Protein AF-A0A2E6SSM9-F1 (afdb_monomer_lite)

pLDDT: mean 80.14, std 17.24, range [39.22, 96.81]

Structure (mmCIF, N/CA/C/O backbone):
data_AF-A0A2E6SSM9-F1
#
_entry.id   AF-A0A2E6SSM9-F1
#
loop_
_atom_site.group_PDB
_atom_site.id
_atom_site.type_symbol
_atom_site.label_atom_id
_atom_site.label_alt_id
_atom_site.label_comp_id
_atom_site.label_asym_id
_atom_site.label_entity_id
_atom_site.label_seq_id
_atom_site.pdbx_PDB_ins_code
_atom_site.Cartn_x
_atom_site.Cartn_y
_atom_site.Cartn_z
_atom_site.occupancy
_atom_site.B_iso_or_equiv
_atom_site.auth_seq_id
_atom_site.auth_comp_id
_atom_site.auth_asym_id
_atom_site.auth_atom_id
_atom_site.pdbx_PDB_model_num
ATOM 1 N N . MET A 1 1 ? 49.371 -25.519 -52.230 1.00 47.44 1 MET A N 1
ATOM 2 C CA . MET A 1 1 ? 49.412 -24.713 -50.986 1.00 47.44 1 MET A CA 1
ATOM 3 C C . MET A 1 1 ? 48.916 -23.296 -51.265 1.00 47.44 1 MET A C 1
ATOM 5 O O . MET A 1 1 ? 49.667 -22.494 -51.802 1.00 47.44 1 MET A O 1
ATOM 9 N N . LYS A 1 2 ? 47.659 -22.975 -50.933 1.00 40.16 2 LYS A N 1
ATOM 10 C CA . LYS A 1 2 ? 47.150 -21.593 -50.866 1.00 40.16 2 LYS A CA 1
ATOM 11 C C . LYS A 1 2 ? 46.182 -21.477 -49.687 1.00 40.16 2 LYS A C 1
ATOM 13 O O . LYS A 1 2 ? 45.496 -22.432 -49.346 1.00 40.16 2 LYS A O 1
ATOM 18 N N . LYS A 1 3 ? 46.294 -20.338 -49.011 1.00 41.12 3 LYS A N 1
ATOM 19 C CA . LYS A 1 3 ? 46.039 -20.111 -47.587 1.00 41.12 3 LYS A CA 1
ATOM 20 C C . LYS A 1 3 ? 44.555 -19.990 -47.226 1.00 41.12 3 LYS A C 1
ATOM 22 O O . LYS A 1 3 ? 43.788 -19.334 -47.920 1.00 41.12 3 LYS A O 1
ATOM 27 N N . ILE A 1 4 ? 44.244 -20.551 -46.061 1.00 53.38 4 ILE A N 1
ATOM 28 C CA . ILE A 1 4 ? 43.081 -20.315 -45.199 1.00 53.38 4 ILE A CA 1
ATOM 29 C C . ILE A 1 4 ? 42.952 -18.817 -44.890 1.00 53.38 4 ILE A C 1
ATOM 31 O O . ILE A 1 4 ? 43.893 -18.252 -44.337 1.00 53.38 4 ILE A O 1
ATOM 35 N N . LYS A 1 5 ? 41.799 -18.202 -45.191 1.00 50.09 5 LYS A N 1
ATOM 36 C CA . LYS A 1 5 ? 41.280 -16.982 -44.532 1.00 50.09 5 LYS A CA 1
ATOM 37 C C . LYS A 1 5 ? 39.766 -16.851 -44.762 1.00 50.09 5 LYS A C 1
ATOM 39 O O . LYS A 1 5 ? 39.338 -16.023 -45.554 1.00 50.09 5 LYS A O 1
ATOM 44 N N . ILE A 1 6 ? 38.952 -17.651 -44.074 1.00 54.59 6 ILE A N 1
ATOM 45 C CA . ILE A 1 6 ? 37.509 -17.377 -43.933 1.00 54.59 6 ILE A CA 1
ATOM 46 C C . ILE A 1 6 ? 37.085 -17.789 -42.523 1.00 54.59 6 ILE A C 1
ATOM 48 O O . ILE A 1 6 ? 36.494 -18.839 -42.336 1.00 54.59 6 ILE A O 1
ATOM 52 N N . THR A 1 7 ? 37.428 -16.986 -41.520 1.00 53.12 7 THR A N 1
ATOM 53 C CA . THR A 1 7 ? 36.865 -17.109 -40.162 1.00 53.12 7 THR A CA 1
ATOM 54 C C . THR A 1 7 ? 37.151 -15.825 -39.385 1.00 53.12 7 THR A C 1
ATOM 56 O O . THR A 1 7 ? 37.934 -15.813 -38.446 1.00 53.12 7 THR A O 1
ATOM 59 N N . LEU A 1 8 ? 36.566 -14.696 -39.797 1.00 49.66 8 LEU A N 1
ATOM 60 C CA . LEU A 1 8 ? 36.531 -13.508 -38.927 1.00 49.66 8 LEU A CA 1
ATOM 61 C C . LEU A 1 8 ? 35.382 -12.533 -39.234 1.00 49.66 8 LEU A C 1
ATOM 63 O O . LEU A 1 8 ? 35.516 -11.338 -39.004 1.00 49.66 8 LEU A O 1
ATOM 67 N N . PHE A 1 9 ? 34.259 -13.014 -39.775 1.00 45.84 9 PHE A N 1
ATOM 68 C CA . PHE A 1 9 ? 33.096 -12.151 -40.048 1.00 45.84 9 PHE A CA 1
ATOM 69 C C . PHE A 1 9 ? 31.798 -12.592 -39.353 1.00 45.84 9 PHE A C 1
ATOM 71 O O . PHE A 1 9 ? 30.790 -11.906 -39.461 1.00 45.84 9 PHE A O 1
ATOM 78 N N . SER A 1 10 ? 31.816 -13.692 -38.589 1.00 45.38 10 SER A N 1
ATOM 79 C CA . SER A 1 10 ? 30.616 -14.206 -37.903 1.00 45.38 10 SER A CA 1
ATOM 80 C C . SER A 1 10 ? 30.517 -13.820 -36.423 1.00 45.38 10 SER A C 1
ATOM 82 O O . SER A 1 10 ? 29.441 -13.936 -35.847 1.00 45.38 10 SER A O 1
ATOM 84 N N . THR A 1 11 ? 31.595 -13.363 -35.779 1.00 45.56 11 THR A N 1
ATOM 85 C CA . THR A 1 11 ? 31.577 -13.045 -34.337 1.00 45.56 11 THR A CA 1
ATOM 86 C C . THR A 1 11 ? 31.171 -11.603 -34.039 1.00 45.56 11 THR A C 1
ATOM 88 O O . THR A 1 11 ? 30.660 -11.333 -32.958 1.00 45.56 11 THR A O 1
ATOM 91 N N . ILE A 1 12 ? 31.309 -10.682 -34.999 1.00 46.59 12 ILE A N 1
ATOM 92 C CA . ILE A 1 12 ? 30.918 -9.273 -34.816 1.00 46.59 12 ILE A CA 1
ATOM 93 C C . ILE A 1 12 ? 29.395 -9.102 -34.934 1.00 46.59 12 ILE A C 1
ATOM 95 O O . ILE A 1 12 ? 28.804 -8.327 -34.187 1.00 46.59 12 ILE A O 1
ATOM 99 N N . LEU A 1 13 ? 28.724 -9.894 -35.777 1.00 43.44 13 LEU A N 1
ATOM 100 C CA . LEU A 1 13 ? 27.259 -9.887 -35.864 1.00 43.44 13 LEU A CA 1
ATOM 101 C C . LEU A 1 13 ? 26.588 -10.449 -34.599 1.00 43.44 13 LEU A C 1
ATOM 103 O O . LEU A 1 13 ? 25.546 -9.944 -34.202 1.00 43.44 13 LEU A O 1
ATOM 107 N N . LEU A 1 14 ? 27.206 -11.401 -33.893 1.00 44.00 14 LEU A N 1
ATOM 108 C CA . LEU A 1 14 ? 26.666 -11.929 -32.629 1.00 44.00 14 LEU A CA 1
ATOM 109 C C . LEU A 1 14 ? 26.791 -10.952 -31.444 1.00 44.00 14 LEU A C 1
ATOM 111 O O . LEU A 1 14 ? 26.046 -11.078 -30.473 1.00 44.00 14 LEU A O 1
ATOM 115 N N . PHE A 1 15 ? 27.670 -9.948 -31.519 1.00 42.47 15 PHE A N 1
ATOM 116 C CA . PHE A 1 15 ? 27.765 -8.907 -30.488 1.00 42.47 15 PHE A CA 1
ATOM 117 C C . PHE A 1 15 ? 26.767 -7.758 -30.684 1.00 42.47 15 PHE A C 1
ATOM 119 O O . PHE A 1 15 ? 26.381 -7.122 -29.706 1.00 42.47 15 PHE A O 1
ATOM 126 N N . ILE A 1 16 ? 26.288 -7.524 -31.911 1.00 45.56 16 ILE A N 1
ATOM 127 C CA . ILE A 1 16 ? 25.316 -6.453 -32.195 1.00 45.56 16 ILE A CA 1
ATOM 128 C C . ILE A 1 16 ? 23.879 -6.907 -31.877 1.00 45.56 16 ILE A C 1
ATOM 130 O O . ILE A 1 16 ? 23.064 -6.106 -31.422 1.00 45.56 16 ILE A O 1
ATOM 134 N N . TYR A 1 17 ? 23.572 -8.205 -31.995 1.00 42.78 17 TYR A N 1
ATOM 135 C CA . TYR A 1 17 ? 22.253 -8.732 -31.613 1.00 42.78 17 TYR A CA 1
ATOM 136 C C . TYR A 1 17 ? 22.036 -8.850 -30.096 1.00 42.78 17 TYR A C 1
ATOM 138 O O . TYR A 1 17 ? 20.892 -8.814 -29.649 1.00 42.78 17 TYR A O 1
ATOM 146 N N . ASN A 1 18 ? 23.096 -8.912 -29.284 1.00 42.44 18 ASN A N 1
ATOM 147 C CA . ASN A 1 18 ? 22.946 -8.981 -27.824 1.00 42.44 18 ASN A CA 1
ATOM 148 C C . ASN A 1 18 ? 22.670 -7.623 -27.159 1.00 42.44 18 ASN A C 1
ATOM 150 O O . ASN A 1 18 ? 22.196 -7.594 -26.029 1.00 42.44 18 ASN A O 1
ATOM 154 N N . GLN A 1 19 ? 22.896 -6.496 -27.843 1.00 43.72 19 GLN A N 1
ATOM 155 C CA . GLN A 1 19 ? 22.539 -5.178 -27.294 1.00 43.72 19 GLN A CA 1
ATOM 156 C C . GLN A 1 19 ? 21.104 -4.741 -27.611 1.00 43.72 19 GLN A C 1
ATOM 158 O O . GLN A 1 19 ? 20.612 -3.788 -27.014 1.00 43.72 19 GLN A O 1
ATOM 163 N N . SER A 1 20 ? 20.396 -5.465 -28.483 1.00 39.22 20 SER A N 1
ATOM 164 C CA . SER A 1 20 ? 18.988 -5.177 -28.800 1.00 39.22 20 SER A CA 1
ATOM 165 C C . SER A 1 20 ? 17.991 -5.944 -27.919 1.00 39.22 20 SER A C 1
ATOM 167 O O . SER A 1 20 ? 16.797 -5.679 -27.983 1.00 39.22 20 SER A O 1
ATOM 169 N N . PHE A 1 21 ? 18.469 -6.833 -27.038 1.00 40.00 21 PHE A N 1
ATOM 170 C CA . PHE A 1 21 ? 17.660 -7.474 -25.988 1.00 40.00 21 PHE A CA 1
ATOM 171 C C . PHE A 1 21 ? 17.684 -6.720 -24.646 1.00 40.00 21 PHE A C 1
ATOM 173 O O . PHE A 1 21 ? 17.155 -7.203 -23.652 1.00 40.00 21 PHE A O 1
ATOM 180 N N . ALA A 1 22 ? 18.240 -5.506 -24.606 1.00 41.69 22 ALA A N 1
ATOM 181 C CA . ALA A 1 22 ? 18.159 -4.616 -23.443 1.00 41.69 22 ALA A CA 1
ATOM 182 C C . ALA A 1 22 ? 16.870 -3.761 -23.423 1.00 41.69 22 ALA A C 1
ATOM 184 O O . ALA A 1 22 ? 16.799 -2.748 -22.727 1.00 41.69 22 ALA A O 1
ATOM 185 N N . ALA A 1 23 ? 15.858 -4.134 -24.213 1.00 46.09 23 ALA A N 1
ATOM 186 C CA . ALA A 1 23 ? 14.694 -3.299 -24.490 1.00 46.09 23 ALA A CA 1
ATOM 187 C C . ALA A 1 23 ? 13.347 -4.028 -24.356 1.00 46.09 23 ALA A C 1
ATOM 189 O O . ALA A 1 23 ? 12.423 -3.710 -25.084 1.00 46.09 23 ALA A O 1
ATOM 190 N N . GLU A 1 24 ? 13.182 -4.968 -23.426 1.00 48.12 24 GLU A N 1
ATOM 191 C CA . GLU A 1 24 ? 11.883 -5.609 -23.158 1.00 48.12 24 GLU A CA 1
ATOM 192 C C . GLU A 1 24 ? 11.968 -6.319 -21.795 1.00 48.12 24 GLU A C 1
ATOM 194 O O . GLU A 1 24 ? 12.708 -7.278 -21.678 1.00 48.12 24 GLU A O 1
ATOM 199 N N . TRP A 1 25 ? 11.349 -5.954 -20.672 1.00 49.81 25 TRP A N 1
ATOM 200 C CA . TRP A 1 25 ? 10.182 -5.160 -20.283 1.00 49.81 25 TRP A CA 1
ATOM 201 C C . TRP A 1 25 ? 10.498 -4.487 -18.933 1.00 49.81 25 TRP A C 1
ATOM 203 O O . TRP A 1 25 ? 11.334 -4.991 -18.188 1.00 49.81 25 TRP A O 1
ATOM 213 N N . CYS A 1 26 ? 9.807 -3.403 -18.572 1.00 60.12 26 CYS A N 1
ATOM 214 C CA . CYS A 1 26 ? 9.829 -2.932 -17.188 1.00 60.12 26 CYS A CA 1
ATOM 215 C C . CYS A 1 26 ? 8.477 -3.174 -16.526 1.00 60.12 26 CYS A C 1
ATOM 217 O O . CYS A 1 26 ? 7.489 -2.595 -16.968 1.00 60.12 26 CYS A O 1
ATOM 219 N N . TYR A 1 27 ? 8.479 -4.075 -15.535 1.00 69.50 27 TYR A N 1
ATOM 220 C CA . TYR A 1 27 ? 7.315 -4.700 -14.894 1.00 69.50 27 TYR A CA 1
ATOM 221 C C . TYR A 1 27 ? 6.145 -4.992 -15.863 1.00 69.50 27 TYR A C 1
ATOM 223 O O . TYR A 1 27 ? 6.347 -5.193 -17.062 1.00 69.50 27 TYR A O 1
ATOM 231 N N . GLU A 1 28 ? 4.927 -5.141 -15.347 1.00 76.19 28 GLU A N 1
ATOM 232 C CA . GLU A 1 28 ? 3.755 -5.515 -16.144 1.00 76.19 28 GLU A CA 1
ATOM 233 C C . GLU A 1 28 ? 3.292 -4.303 -16.978 1.00 76.19 28 GLU A C 1
ATOM 235 O O . GLU A 1 28 ? 2.902 -3.282 -16.408 1.00 76.19 28 GLU A O 1
ATOM 240 N N . ARG A 1 29 ? 3.339 -4.390 -18.325 1.00 69.69 29 ARG A N 1
ATOM 241 C CA . ARG A 1 29 ? 2.869 -3.302 -19.221 1.00 69.69 29 ARG A CA 1
ATOM 242 C C . ARG A 1 29 ? 1.371 -3.053 -19.088 1.00 69.69 29 ARG A C 1
ATOM 244 O O . ARG A 1 29 ? 0.953 -1.904 -19.020 1.00 69.69 29 ARG A O 1
ATOM 251 N N . ASP A 1 30 ? 0.586 -4.124 -19.057 1.00 75.94 30 ASP A N 1
ATOM 252 C CA . ASP A 1 30 ? -0.871 -4.057 -19.149 1.00 75.94 30 ASP A CA 1
ATOM 253 C C . ASP A 1 30 ? -1.510 -4.387 -17.797 1.00 75.94 30 ASP A C 1
ATOM 255 O O . ASP A 1 30 ? -2.161 -5.419 -17.620 1.00 75.94 30 ASP A O 1
ATOM 259 N N . LEU A 1 31 ? -1.302 -3.508 -16.811 1.00 85.06 31 LEU A N 1
ATOM 260 C CA . LEU A 1 31 ? -2.025 -3.595 -15.545 1.00 85.06 31 LEU A CA 1
ATOM 261 C C . LEU A 1 31 ? -3.491 -3.189 -15.743 1.00 85.06 31 LEU A C 1
ATOM 263 O O . LEU A 1 31 ? -3.811 -2.066 -16.136 1.00 85.06 31 LEU A O 1
ATOM 267 N N . ASN A 1 32 ? -4.397 -4.100 -15.405 1.00 88.94 32 ASN A N 1
ATOM 268 C CA . ASN A 1 32 ? -5.824 -3.846 -15.312 1.00 88.94 32 ASN A CA 1
ATOM 269 C C . ASN A 1 32 ? -6.190 -3.419 -13.885 1.00 88.94 32 ASN A C 1
ATOM 271 O O . ASN A 1 32 ? -6.290 -4.232 -12.964 1.00 88.94 32 ASN A O 1
ATOM 275 N N . TYR A 1 33 ? -6.380 -2.121 -13.683 1.00 89.06 33 TYR A N 1
ATOM 276 C CA . TYR A 1 33 ? -6.630 -1.584 -12.352 1.00 89.06 33 TYR A CA 1
ATOM 277 C C . TYR A 1 33 ? -8.049 -1.889 -11.848 1.00 89.06 33 TYR A C 1
ATOM 279 O O . TYR A 1 33 ? -9.012 -1.741 -12.604 1.00 89.06 33 TYR A O 1
ATOM 287 N N . PRO A 1 34 ? -8.212 -2.229 -10.554 1.00 91.75 34 PRO A N 1
ATOM 288 C CA . PRO A 1 34 ? -9.523 -2.442 -9.963 1.00 91.75 34 PRO A CA 1
ATOM 289 C C . PRO A 1 34 ? -10.500 -1.275 -10.200 1.00 91.75 34 PRO A C 1
ATOM 291 O O . PRO A 1 34 ? -10.100 -0.103 -10.119 1.00 91.75 34 PRO A O 1
ATOM 294 N N . PRO A 1 35 ? -11.800 -1.560 -10.416 1.00 88.06 35 PRO A N 1
ATOM 295 C CA . PRO A 1 35 ? -12.815 -0.526 -10.568 1.00 88.06 35 PRO A CA 1
ATOM 296 C C . PRO A 1 35 ? -12.817 0.456 -9.394 1.00 88.06 35 PRO A C 1
ATOM 298 O O . PRO A 1 35 ? -12.712 0.074 -8.225 1.00 88.06 35 PRO A O 1
ATOM 301 N N . GLY A 1 36 ? -12.929 1.745 -9.713 1.00 86.75 36 GLY A N 1
ATOM 302 C CA . GLY A 1 36 ? -12.958 2.814 -8.715 1.00 86.75 36 GLY A CA 1
ATOM 303 C C . GLY A 1 36 ? -11.603 3.159 -8.088 1.00 86.75 36 GLY A C 1
ATOM 304 O O . GLY A 1 36 ? -11.558 4.105 -7.306 1.00 86.75 36 GLY A O 1
ATOM 305 N N . MET A 1 37 ? -10.506 2.472 -8.442 1.00 91.75 37 MET A N 1
ATOM 306 C CA . MET A 1 37 ? -9.169 2.820 -7.947 1.00 91.75 37 MET A CA 1
ATOM 307 C C . MET A 1 37 ? -8.760 4.218 -8.402 1.00 91.75 37 MET A C 1
ATOM 309 O O . MET A 1 37 ? -8.500 5.091 -7.587 1.00 91.75 37 MET A O 1
ATOM 313 N N . PHE A 1 38 ? -8.800 4.484 -9.703 1.00 90.56 38 PHE A N 1
ATOM 314 C CA . PHE A 1 38 ? -8.394 5.788 -10.232 1.00 90.56 38 PHE A CA 1
ATOM 315 C C . PHE A 1 38 ? -9.560 6.723 -10.557 1.00 90.56 38 PHE A C 1
ATOM 317 O O . PHE A 1 38 ? -9.320 7.874 -10.898 1.00 90.56 38 PHE A O 1
ATOM 324 N N . GLY A 1 39 ? -10.815 6.275 -10.455 1.00 83.12 39 GLY A N 1
ATOM 325 C CA . GLY A 1 39 ? -11.970 7.086 -10.856 1.00 83.12 39 GLY A CA 1
ATOM 326 C C . GLY A 1 39 ? -11.793 7.670 -12.266 1.00 83.12 39 GLY A C 1
ATOM 327 O O . GLY A 1 39 ? -11.502 6.933 -13.204 1.00 83.12 39 GLY A O 1
ATOM 328 N N . GLN A 1 40 ? -11.921 8.995 -12.392 1.00 76.94 40 GLN A N 1
ATOM 329 C CA . GLN A 1 40 ? -11.722 9.744 -13.645 1.00 76.94 40 GLN A CA 1
ATOM 330 C C . GLN A 1 40 ? -10.256 10.160 -13.897 1.00 76.94 40 GLN A C 1
ATOM 332 O O . GLN A 1 40 ? -9.969 10.869 -14.860 1.00 76.94 40 GLN A O 1
ATOM 337 N N . PHE A 1 41 ? -9.314 9.782 -13.026 1.00 74.38 41 PHE A N 1
ATOM 338 C CA . PHE A 1 41 ? -7.921 10.212 -13.134 1.00 74.38 41 PHE A CA 1
ATOM 339 C C . PHE A 1 41 ? -7.130 9.357 -14.132 1.00 74.38 41 PHE A C 1
ATOM 341 O O . PHE A 1 41 ? -7.013 8.131 -13.996 1.00 74.38 41 PHE A O 1
ATOM 348 N N . ASN A 1 42 ? -6.502 10.037 -15.092 1.00 75.25 42 ASN A N 1
ATOM 349 C CA . ASN A 1 42 ? -5.658 9.402 -16.104 1.00 75.25 42 ASN A CA 1
ATOM 350 C C . ASN A 1 42 ? -4.199 9.242 -15.647 1.00 75.25 42 ASN A C 1
ATOM 352 O O . ASN A 1 42 ? -3.560 8.259 -16.005 1.00 75.25 42 ASN A O 1
ATOM 356 N N . ASP A 1 43 ? -3.689 10.146 -14.804 1.00 88.38 43 ASP A N 1
ATOM 357 C CA . ASP A 1 43 ? -2.301 10.114 -14.325 1.00 88.38 43 ASP A CA 1
ATOM 358 C C . ASP A 1 43 ? -2.138 9.146 -13.138 1.00 88.38 43 ASP A C 1
ATOM 360 O O . ASP A 1 43 ? -2.458 9.474 -11.986 1.00 88.38 43 ASP A O 1
ATOM 364 N N . LYS A 1 44 ? -1.664 7.929 -13.434 1.00 88.88 44 LYS A N 1
ATOM 365 C CA . LYS A 1 44 ? -1.488 6.844 -12.456 1.00 88.88 44 LYS A CA 1
ATOM 366 C C . LYS A 1 44 ? -0.321 7.104 -11.517 1.00 88.88 44 LYS A C 1
ATOM 368 O O . LYS A 1 44 ? -0.463 6.865 -10.316 1.00 88.88 44 LYS A O 1
ATOM 373 N N . LEU A 1 45 ? 0.776 7.662 -12.023 1.00 89.19 45 LEU A N 1
ATOM 374 C CA . LEU A 1 45 ? 1.955 7.996 -11.230 1.00 89.19 45 LEU A CA 1
ATOM 375 C C . LEU A 1 45 ? 1.609 9.028 -10.151 1.00 89.19 45 LEU A C 1
ATOM 377 O O . LEU A 1 45 ? 1.795 8.786 -8.953 1.00 89.19 45 LEU A O 1
ATOM 381 N N . LYS A 1 46 ? 1.051 10.171 -10.563 1.00 91.62 46 LYS A N 1
ATOM 382 C CA . LYS A 1 46 ? 0.706 11.263 -9.646 1.00 91.62 46 LYS A CA 1
ATOM 383 C C . LYS A 1 46 ? -0.379 10.847 -8.665 1.00 91.62 46 LYS A C 1
ATOM 385 O O . LYS A 1 46 ? -0.262 11.119 -7.469 1.00 91.62 46 LYS A O 1
ATOM 390 N N . THR A 1 47 ? -1.422 10.171 -9.147 1.00 93.25 47 THR A N 1
ATOM 391 C CA . THR A 1 47 ? -2.511 9.707 -8.280 1.00 93.25 47 THR A CA 1
ATOM 392 C C . THR A 1 47 ? -1.996 8.731 -7.228 1.00 93.25 47 THR A C 1
ATOM 394 O O . THR A 1 47 ? -2.280 8.919 -6.046 1.00 93.25 47 THR A O 1
ATOM 397 N N . SER A 1 48 ? -1.183 7.748 -7.621 1.00 93.94 48 SER A N 1
ATOM 398 C CA . SER A 1 48 ? -0.627 6.763 -6.688 1.00 93.94 48 SER A CA 1
ATOM 399 C C . SER A 1 48 ? 0.269 7.423 -5.642 1.00 93.94 48 SER A C 1
ATOM 401 O O . SER A 1 48 ? 0.081 7.204 -4.446 1.00 93.94 48 SER A O 1
ATOM 403 N N . SER A 1 49 ? 1.163 8.324 -6.063 1.00 94.25 49 SER A N 1
ATOM 404 C CA . SER A 1 49 ? 2.011 9.104 -5.151 1.00 94.25 49 SER A CA 1
ATOM 405 C C . SER A 1 49 ? 1.192 9.918 -4.136 1.00 94.25 49 SER A C 1
ATOM 407 O O . SER A 1 49 ? 1.478 9.916 -2.933 1.00 94.25 49 SER A O 1
ATOM 409 N N . ASN A 1 50 ? 0.117 10.571 -4.583 1.00 95.12 50 ASN A N 1
ATOM 410 C CA . ASN A 1 50 ? -0.763 11.340 -3.703 1.00 95.12 50 ASN A CA 1
ATOM 411 C C . ASN A 1 50 ? -1.477 10.455 -2.674 1.00 95.12 50 ASN A C 1
ATOM 413 O O . ASN A 1 50 ? -1.563 10.827 -1.502 1.00 95.12 50 ASN A O 1
ATOM 417 N N . GLN A 1 51 ? -1.973 9.286 -3.082 1.00 95.50 51 GLN A N 1
ATOM 418 C CA . GLN A 1 51 ? -2.677 8.372 -2.179 1.00 95.50 51 GLN A CA 1
ATOM 419 C C . GLN A 1 51 ? -1.728 7.734 -1.15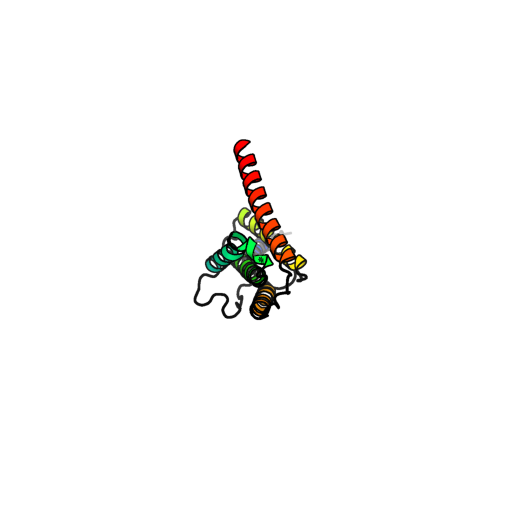9 1.00 95.50 51 GLN A C 1
ATOM 421 O O . GLN A 1 51 ? -2.054 7.685 0.025 1.00 95.50 51 GLN A O 1
ATOM 426 N N . ILE A 1 52 ? -0.519 7.344 -1.572 1.00 94.56 52 ILE A N 1
ATOM 427 C CA . ILE A 1 52 ? 0.534 6.863 -0.662 1.00 94.56 52 ILE A CA 1
ATOM 428 C C . ILE A 1 52 ? 0.850 7.927 0.391 1.00 94.56 52 ILE A C 1
ATOM 430 O O . ILE A 1 52 ? 0.850 7.633 1.586 1.00 94.56 52 ILE A O 1
ATOM 434 N N . ASN A 1 53 ? 1.045 9.185 -0.018 1.00 95.56 53 ASN A N 1
ATOM 435 C CA . ASN A 1 53 ? 1.273 10.284 0.921 1.00 95.56 53 ASN A CA 1
ATOM 436 C C . ASN A 1 53 ? 0.083 10.484 1.869 1.00 95.56 53 ASN A C 1
ATOM 438 O O . ASN A 1 53 ? 0.259 10.617 3.083 1.00 95.56 53 ASN A O 1
ATOM 442 N N . LYS A 1 54 ? -1.140 10.467 1.337 1.00 95.19 54 LYS A N 1
ATOM 443 C CA . LYS A 1 54 ? -2.362 10.588 2.134 1.00 95.19 54 LYS A CA 1
ATOM 444 C C . LYS A 1 54 ? -2.442 9.509 3.214 1.00 95.19 54 LYS A C 1
ATOM 446 O O . LYS A 1 54 ? -2.745 9.844 4.356 1.00 95.19 54 LYS A O 1
ATOM 451 N N . TYR A 1 55 ? -2.164 8.250 2.884 1.00 94.44 55 TYR A N 1
ATOM 452 C CA . TYR A 1 55 ? -2.308 7.139 3.826 1.00 94.44 55 TYR A CA 1
ATOM 453 C C . TYR A 1 55 ? -1.098 6.968 4.749 1.00 94.44 55 TYR A C 1
ATOM 455 O O . TYR A 1 55 ? -1.270 6.939 5.963 1.00 94.44 55 TYR A O 1
ATOM 463 N N . PHE A 1 56 ? 0.121 6.917 4.211 1.00 93.19 56 PHE A N 1
ATOM 464 C CA . PHE A 1 56 ? 1.316 6.551 4.981 1.00 93.19 56 PHE A CA 1
ATOM 465 C C . PHE A 1 56 ? 2.111 7.731 5.539 1.00 93.19 56 PHE A C 1
ATOM 467 O O . PHE A 1 56 ? 2.851 7.560 6.507 1.00 93.19 56 PHE A O 1
ATOM 474 N N . LYS A 1 57 ? 1.975 8.939 4.977 1.00 92.69 57 LYS A N 1
ATOM 475 C CA . LYS A 1 57 ? 2.665 10.128 5.506 1.00 92.69 57 LYS A CA 1
ATOM 476 C C . LYS A 1 57 ? 1.766 10.912 6.449 1.00 92.69 57 LYS A C 1
ATOM 478 O O . LYS A 1 57 ? 2.121 11.120 7.609 1.00 92.69 57 LYS A O 1
ATOM 483 N N . PHE A 1 58 ? 0.609 11.334 5.949 1.00 92.62 58 PHE A N 1
ATOM 484 C CA . PHE A 1 58 ? -0.306 12.205 6.686 1.00 92.62 58 PHE A CA 1
ATOM 485 C C . PHE A 1 58 ? -1.310 11.415 7.531 1.00 92.62 58 PHE A C 1
ATOM 487 O O . PHE A 1 58 ? -1.606 11.802 8.655 1.00 92.62 58 PHE A O 1
ATOM 494 N N . GLY A 1 59 ? -1.795 10.285 7.018 1.00 89.50 59 GLY A N 1
ATOM 495 C CA . GLY A 1 59 ? -2.811 9.452 7.660 1.00 89.50 59 GLY A CA 1
ATOM 496 C C . GLY A 1 59 ? -2.280 8.320 8.537 1.00 89.50 59 GLY A C 1
ATOM 497 O O . GLY A 1 59 ? -3.082 7.507 8.985 1.00 89.50 59 GLY A O 1
ATOM 498 N N . LYS A 1 60 ? -0.967 8.247 8.786 1.00 89.00 60 LYS A N 1
ATOM 499 C CA . LYS A 1 60 ? -0.327 7.084 9.427 1.00 89.00 60 LYS A CA 1
ATOM 500 C C . LYS A 1 60 ? -0.895 6.727 10.800 1.00 89.00 60 LYS A C 1
ATOM 502 O O . LYS A 1 60 ? -1.001 5.555 11.131 1.00 89.00 60 LYS A O 1
ATOM 507 N N . GLU A 1 61 ? -1.282 7.737 11.575 1.00 87.19 61 GLU A N 1
ATOM 508 C CA . GLU A 1 61 ? -1.816 7.552 12.929 1.00 87.19 61 GLU A CA 1
ATOM 509 C C . GLU A 1 61 ? -3.232 6.939 12.898 1.00 87.19 61 GLU A C 1
ATOM 511 O O . GLU A 1 61 ? -3.687 6.396 13.893 1.00 87.19 61 GLU A O 1
ATOM 516 N N . LEU A 1 62 ? -3.912 6.979 11.743 1.00 85.31 62 LEU A N 1
ATOM 517 C CA . LEU A 1 62 ? -5.245 6.403 11.540 1.00 85.31 62 LEU A CA 1
ATOM 518 C C . LEU A 1 62 ? -5.198 4.976 10.982 1.00 85.31 62 LEU A C 1
ATOM 520 O O . LEU A 1 62 ? -6.250 4.371 10.812 1.00 85.31 62 LEU A O 1
ATOM 524 N N . LEU A 1 63 ? -4.021 4.437 10.647 1.00 86.75 63 LEU A N 1
ATOM 525 C CA . LEU A 1 63 ? -3.919 3.114 10.015 1.00 86.75 63 LEU A CA 1
ATOM 526 C C . LEU A 1 63 ? -4.364 1.984 10.949 1.00 86.75 63 LEU A C 1
ATOM 528 O O . LEU A 1 63 ? -4.920 1.002 10.472 1.00 86.75 63 LEU A O 1
ATOM 532 N N . SER A 1 64 ? -4.175 2.140 12.263 1.00 82.50 64 SER A N 1
ATOM 533 C CA . SER A 1 64 ? -4.655 1.180 13.266 1.00 82.50 64 SER A CA 1
ATOM 534 C C . SER A 1 64 ? -6.175 1.185 13.413 1.00 82.50 64 SER A C 1
ATOM 536 O O . SER A 1 64 ? -6.769 0.155 13.694 1.00 82.50 64 SER A O 1
ATOM 538 N N . GLU A 1 65 ? -6.805 2.344 13.223 1.00 83.69 65 GLU A N 1
ATOM 539 C CA . GLU A 1 65 ? -8.262 2.505 13.315 1.00 83.69 65 GLU A CA 1
ATOM 540 C C . GLU A 1 65 ? -8.961 2.165 11.996 1.00 83.69 65 GLU A C 1
ATOM 542 O O . GLU A 1 65 ? -10.156 1.882 11.971 1.00 83.69 65 GLU A O 1
ATOM 547 N N . LYS A 1 66 ? -8.222 2.261 10.887 1.00 87.81 66 LYS A N 1
ATOM 548 C CA . LYS A 1 66 ? -8.723 2.139 9.518 1.00 87.81 66 LYS A CA 1
ATOM 549 C C . LYS A 1 66 ? -7.788 1.256 8.692 1.00 87.81 66 LYS A C 1
ATOM 551 O O . LYS A 1 66 ? -7.067 1.769 7.823 1.00 87.81 66 LYS A O 1
ATOM 556 N N . PRO A 1 67 ? -7.758 -0.062 8.965 1.00 88.62 67 PRO A N 1
ATOM 557 C CA . PRO A 1 67 ? -6.850 -0.996 8.301 1.00 88.62 67 PRO A CA 1
ATOM 558 C C . PRO A 1 67 ? -7.085 -1.073 6.786 1.00 88.62 67 PRO A C 1
ATOM 560 O O . PRO A 1 67 ? -6.148 -1.332 6.030 1.00 88.62 67 PRO A O 1
ATOM 563 N N . GLU A 1 68 ? -8.288 -0.749 6.300 1.00 92.81 68 GLU A N 1
ATOM 564 C CA . GLU A 1 68 ? -8.568 -0.656 4.867 1.00 92.81 68 GLU A CA 1
ATOM 565 C C . GLU A 1 68 ? -7.682 0.384 4.169 1.00 92.81 68 GLU A C 1
ATOM 567 O O . GLU A 1 68 ? -7.269 0.194 3.025 1.00 92.81 68 GLU A O 1
ATOM 572 N N . ARG A 1 69 ? -7.327 1.472 4.868 1.00 94.19 69 ARG A N 1
ATOM 573 C CA . ARG A 1 69 ? -6.449 2.519 4.328 1.00 94.19 69 ARG A CA 1
ATOM 574 C C . ARG A 1 69 ? -5.027 2.028 4.126 1.00 94.19 69 ARG A C 1
ATOM 576 O O . ARG A 1 69 ? -4.387 2.453 3.167 1.00 94.19 69 ARG A O 1
ATOM 583 N N . MET A 1 70 ? -4.548 1.144 5.002 1.00 94.19 70 MET A N 1
ATOM 584 C CA . MET A 1 70 ? -3.248 0.502 4.828 1.00 94.19 70 MET A CA 1
ATOM 585 C C . MET A 1 70 ? -3.246 -0.311 3.535 1.00 94.19 70 MET A C 1
ATOM 587 O O . MET A 1 70 ? -2.367 -0.122 2.700 1.00 94.19 70 MET A O 1
ATOM 591 N N . LEU A 1 71 ? -4.268 -1.144 3.330 1.00 95.38 71 LEU A N 1
ATOM 592 C CA . LEU A 1 71 ? -4.368 -1.997 2.147 1.00 95.38 71 LEU A CA 1
ATOM 593 C C . LEU A 1 71 ? -4.516 -1.187 0.854 1.00 95.38 71 LEU A C 1
ATOM 595 O O . LEU A 1 71 ? -3.813 -1.455 -0.117 1.00 95.38 71 LEU A O 1
ATOM 599 N N . PHE A 1 72 ? -5.337 -0.133 0.841 1.00 96.00 72 PHE A N 1
ATOM 600 C CA . PHE A 1 72 ? -5.392 0.772 -0.312 1.00 96.00 72 PHE A CA 1
ATOM 601 C C . PHE A 1 72 ? -4.044 1.450 -0.570 1.00 96.00 72 PHE A C 1
ATOM 603 O O . PHE A 1 72 ? -3.616 1.537 -1.719 1.00 96.00 72 PHE A O 1
ATOM 610 N N . GLY A 1 73 ? -3.349 1.890 0.482 1.00 95.69 73 GLY A N 1
ATOM 611 C CA . GLY A 1 73 ? -2.002 2.442 0.370 1.00 95.69 73 GLY A CA 1
ATOM 612 C C . GLY A 1 73 ? -1.014 1.460 -0.262 1.00 95.69 73 GLY A C 1
ATOM 613 O O . GLY A 1 73 ? -0.266 1.857 -1.153 1.00 95.69 73 GLY A O 1
ATOM 614 N N . LEU A 1 74 ? -1.035 0.190 0.150 1.00 96.06 74 LEU A N 1
ATOM 615 C CA . LEU A 1 74 ? -0.184 -0.858 -0.424 1.00 96.06 74 LE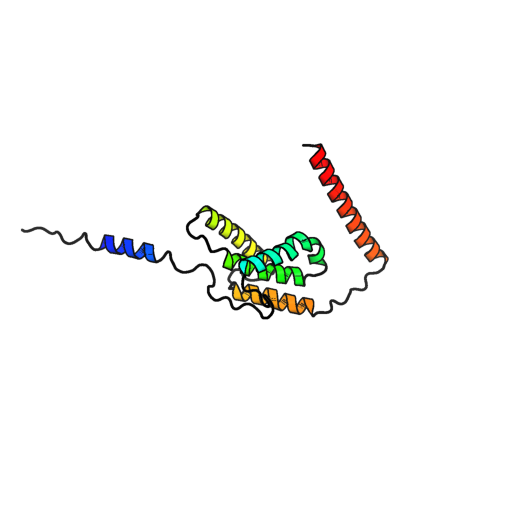U A CA 1
ATOM 616 C C . LEU A 1 74 ? -0.524 -1.125 -1.895 1.00 96.06 74 LEU A C 1
ATOM 618 O O . LEU A 1 74 ? 0.385 -1.231 -2.712 1.00 96.06 74 LEU A O 1
ATOM 622 N N . ALA A 1 75 ? -1.808 -1.138 -2.266 1.00 96.56 75 ALA A N 1
ATOM 623 C CA . ALA A 1 75 ? -2.214 -1.253 -3.667 1.00 96.56 75 ALA A CA 1
ATOM 624 C C . ALA A 1 75 ? -1.647 -0.105 -4.524 1.00 96.56 75 ALA A C 1
ATOM 626 O O . ALA A 1 75 ? -1.108 -0.347 -5.600 1.00 96.56 75 ALA A O 1
ATOM 627 N N . TYR A 1 76 ? -1.709 1.143 -4.045 1.00 96.38 76 TYR A N 1
ATOM 628 C CA . TYR A 1 76 ? -1.100 2.273 -4.756 1.00 96.38 76 TYR A CA 1
ATOM 629 C C . TYR A 1 76 ? 0.427 2.220 -4.774 1.00 96.38 76 TYR A C 1
ATOM 631 O O . TYR A 1 76 ? 1.020 2.681 -5.743 1.00 96.38 76 TYR A O 1
ATOM 639 N N . LEU A 1 77 ? 1.067 1.670 -3.738 1.00 95.06 77 LEU A N 1
ATOM 640 C CA . LEU A 1 77 ? 2.520 1.484 -3.704 1.00 95.06 77 LEU A CA 1
ATOM 641 C C . LEU A 1 77 ? 2.987 0.520 -4.798 1.00 95.06 77 LEU A C 1
ATOM 643 O O . LEU A 1 77 ? 3.965 0.807 -5.483 1.00 95.06 77 LEU A O 1
ATOM 647 N N . GLU A 1 78 ? 2.251 -0.569 -5.008 1.00 94.19 78 GLU A N 1
ATOM 648 C CA . GLU A 1 78 ? 2.493 -1.495 -6.114 1.00 94.19 78 GLU A CA 1
ATOM 649 C C . GLU A 1 78 ? 2.371 -0.792 -7.471 1.00 94.19 78 GLU A C 1
ATOM 651 O O . GLU A 1 78 ? 3.261 -0.926 -8.307 1.00 94.19 78 GLU A O 1
ATOM 656 N N . VAL A 1 79 ? 1.324 0.018 -7.677 1.00 93.00 79 VAL A N 1
ATOM 657 C CA . VAL A 1 79 ? 1.187 0.798 -8.919 1.00 93.00 79 VAL A CA 1
ATOM 658 C C . VAL A 1 79 ? 2.333 1.789 -9.075 1.00 93.00 79 VAL A C 1
ATOM 660 O O . VAL A 1 79 ? 2.952 1.833 -10.131 1.00 93.00 79 VAL A O 1
ATOM 663 N N . LEU A 1 80 ? 2.665 2.554 -8.031 1.00 91.31 80 LEU A N 1
ATOM 664 C CA . LEU A 1 80 ? 3.756 3.526 -8.083 1.00 91.31 80 LEU A CA 1
ATOM 665 C C . LEU A 1 80 ? 5.072 2.854 -8.493 1.00 91.31 80 LEU A C 1
ATOM 667 O O . LEU A 1 80 ? 5.792 3.399 -9.324 1.00 91.31 80 LEU A O 1
ATOM 671 N N . MET A 1 81 ? 5.364 1.669 -7.955 1.00 89.38 81 MET A N 1
ATOM 672 C CA . MET A 1 81 ? 6.559 0.913 -8.324 1.00 89.38 81 MET A CA 1
ATOM 673 C C . MET A 1 81 ? 6.553 0.489 -9.798 1.00 89.38 81 MET A C 1
ATOM 675 O O . MET A 1 81 ? 7.588 0.585 -10.458 1.00 89.38 81 MET A O 1
ATOM 679 N N . ASN A 1 82 ? 5.395 0.070 -10.324 1.00 88.81 82 ASN A N 1
ATOM 680 C CA . ASN A 1 82 ? 5.233 -0.242 -11.748 1.00 88.81 82 ASN A CA 1
ATOM 681 C C . ASN A 1 82 ? 5.518 0.985 -12.623 1.00 88.81 82 ASN A C 1
ATOM 683 O O . ASN A 1 82 ? 6.270 0.906 -13.591 1.00 88.81 82 ASN A O 1
ATOM 687 N N . GLU A 1 83 ? 4.943 2.127 -12.245 1.00 85.19 83 GLU A N 1
ATOM 688 C CA . GLU A 1 83 ? 5.048 3.375 -12.996 1.00 85.19 83 GLU A CA 1
ATOM 689 C C . GLU A 1 83 ? 6.469 3.952 -12.946 1.00 85.19 83 GLU A C 1
ATOM 691 O O . GLU A 1 83 ? 6.963 4.420 -13.959 1.00 85.19 83 GLU A O 1
ATOM 696 N N . LEU A 1 84 ? 7.193 3.871 -11.821 1.00 80.81 84 LEU A N 1
ATOM 697 C CA . LEU A 1 84 ? 8.531 4.471 -11.647 1.00 80.81 84 LEU A CA 1
ATOM 698 C C . LEU A 1 84 ? 9.632 3.935 -12.588 1.00 80.81 84 LEU A C 1
ATOM 700 O O . LEU A 1 84 ? 10.779 4.399 -12.532 1.00 80.81 84 LEU A O 1
ATOM 704 N N . CYS A 1 85 ? 9.321 3.014 -13.497 1.00 73.75 85 CYS A N 1
ATOM 705 C CA . CYS A 1 85 ? 10.248 2.572 -14.526 1.00 73.75 85 CYS A CA 1
ATOM 706 C C . CYS A 1 85 ? 10.290 3.451 -15.796 1.00 73.75 85 CYS A C 1
ATOM 708 O O . CYS A 1 85 ? 10.260 2.961 -16.931 1.00 73.75 85 CYS A O 1
ATOM 710 N N . PHE A 1 86 ? 10.425 4.764 -15.604 1.00 66.50 86 PHE A N 1
ATOM 711 C CA . PHE A 1 86 ? 10.611 5.719 -16.702 1.00 66.50 86 PHE A CA 1
ATOM 712 C C . PHE A 1 86 ? 12.082 5.866 -17.131 1.00 66.50 86 PHE A C 1
ATOM 714 O O . PHE A 1 86 ? 12.362 5.895 -18.325 1.00 66.50 86 PHE A O 1
ATOM 721 N N . ASP A 1 87 ? 13.033 5.911 -16.186 1.00 65.94 87 ASP A N 1
ATOM 722 C CA . ASP A 1 87 ? 14.468 6.069 -16.488 1.00 65.94 87 ASP A CA 1
ATOM 723 C C . ASP A 1 87 ? 15.226 4.746 -16.329 1.00 65.94 87 ASP A C 1
ATOM 725 O O . ASP A 1 87 ? 15.482 4.278 -15.215 1.00 65.94 87 ASP A O 1
ATOM 729 N N . ARG A 1 88 ? 15.570 4.127 -17.459 1.00 66.12 88 ARG A N 1
ATOM 730 C CA . ARG A 1 88 ? 16.235 2.817 -17.519 1.00 66.12 88 ARG A CA 1
ATOM 731 C C . ARG A 1 88 ? 17.745 2.913 -17.669 1.00 66.12 88 ARG A C 1
ATOM 733 O O . ARG A 1 88 ? 18.404 1.889 -17.548 1.00 66.12 88 ARG A O 1
ATOM 740 N N . HIS A 1 89 ? 18.287 4.097 -17.928 1.00 68.88 89 HIS A N 1
ATOM 741 C CA . HIS A 1 89 ? 19.703 4.265 -18.253 1.00 68.88 89 HIS A CA 1
ATOM 742 C C . HIS A 1 89 ? 20.510 4.810 -17.070 1.00 68.88 89 HIS A C 1
ATOM 744 O O . HIS A 1 89 ? 21.729 4.662 -17.036 1.00 68.88 89 HIS A O 1
ATOM 750 N N . SER A 1 90 ? 19.839 5.376 -16.063 1.00 80.69 90 SER A N 1
ATOM 751 C CA . SER A 1 90 ? 20.474 5.779 -14.810 1.00 80.69 90 SER A CA 1
ATOM 752 C C . SER A 1 90 ? 20.689 4.595 -13.861 1.00 80.69 90 SER A C 1
ATOM 754 O O . SER A 1 90 ? 19.743 4.049 -13.289 1.00 80.69 90 SER A O 1
ATOM 756 N N . VAL A 1 91 ? 21.959 4.244 -13.629 1.00 80.50 91 VAL A N 1
ATOM 757 C CA . VAL A 1 91 ? 22.377 3.226 -12.644 1.00 80.50 91 VAL A CA 1
ATOM 758 C C . VAL A 1 91 ? 21.884 3.579 -11.236 1.00 80.50 91 VAL A C 1
ATOM 760 O O . VAL A 1 91 ? 21.403 2.716 -10.507 1.00 80.50 91 VAL A O 1
ATOM 763 N N . ALA A 1 92 ? 21.937 4.860 -10.861 1.00 82.62 92 ALA A N 1
ATOM 764 C CA . ALA A 1 92 ? 21.442 5.317 -9.565 1.00 82.62 92 ALA A CA 1
ATOM 765 C C . ALA A 1 92 ? 19.922 5.108 -9.432 1.00 82.62 92 ALA A C 1
ATOM 767 O O . ALA A 1 92 ? 19.452 4.633 -8.399 1.00 82.62 92 ALA A O 1
ATOM 768 N N . ALA A 1 93 ? 19.154 5.399 -10.489 1.00 79.12 93 ALA A N 1
ATOM 769 C CA . ALA A 1 93 ? 17.708 5.179 -10.491 1.00 79.12 93 ALA A CA 1
ATOM 770 C C . ALA A 1 93 ? 17.350 3.686 -10.414 1.00 79.12 93 ALA A C 1
ATOM 772 O O . ALA A 1 93 ? 16.397 3.324 -9.724 1.00 79.12 93 ALA A O 1
ATOM 773 N N . GLN A 1 94 ? 18.121 2.817 -11.077 1.00 81.06 94 GLN A N 1
ATOM 774 C CA . GLN A 1 94 ? 17.965 1.363 -10.976 1.00 81.06 94 GLN A CA 1
ATOM 775 C C . GLN A 1 94 ? 18.185 0.871 -9.539 1.00 81.06 94 GLN A C 1
ATOM 777 O O . GLN A 1 94 ? 17.287 0.256 -8.971 1.00 81.06 94 GLN A O 1
ATOM 782 N N . GLN A 1 95 ? 19.304 1.237 -8.907 1.00 84.12 95 GLN A N 1
ATOM 783 C CA . GLN A 1 95 ? 19.607 0.834 -7.527 1.00 84.12 95 GLN A CA 1
ATOM 784 C C . GLN A 1 95 ? 18.569 1.341 -6.518 1.00 84.12 95 GLN A C 1
ATOM 786 O O . GLN A 1 95 ? 18.215 0.647 -5.565 1.00 84.12 95 GLN A O 1
ATOM 791 N N . SER A 1 96 ? 18.074 2.569 -6.693 1.00 84.12 96 SER A N 1
ATOM 792 C CA . SER A 1 96 ? 17.001 3.097 -5.848 1.00 84.12 96 SER A CA 1
ATOM 793 C C . SER A 1 96 ? 15.706 2.305 -6.006 1.00 84.12 96 SER A C 1
ATOM 795 O O . SER A 1 96 ? 15.030 2.061 -5.009 1.00 84.12 96 SER A O 1
ATOM 797 N N . ARG A 1 97 ? 15.365 1.883 -7.228 1.00 84.19 97 ARG A N 1
ATOM 798 C CA . ARG A 1 97 ? 14.187 1.048 -7.487 1.00 84.19 97 ARG A CA 1
ATOM 799 C C . ARG A 1 97 ? 14.310 -0.330 -6.851 1.00 84.19 97 ARG A C 1
ATOM 801 O O . ARG A 1 97 ? 13.383 -0.727 -6.160 1.00 84.19 97 ARG A O 1
ATOM 808 N N . GLU A 1 98 ? 15.440 -1.009 -7.013 1.00 86.25 98 GLU A N 1
ATOM 809 C CA . GLU A 1 98 ? 15.678 -2.331 -6.411 1.00 86.25 98 GLU A CA 1
ATOM 810 C C . GLU A 1 98 ? 15.490 -2.296 -4.889 1.00 86.25 98 GLU A C 1
ATOM 812 O O . GLU A 1 98 ? 14.752 -3.102 -4.331 1.00 86.25 98 GLU A O 1
ATOM 817 N N . LYS A 1 99 ? 16.038 -1.275 -4.218 1.00 88.56 99 LYS A N 1
ATOM 818 C CA . LYS A 1 99 ? 15.847 -1.088 -2.770 1.00 88.56 99 LYS A CA 1
ATOM 819 C C . LYS A 1 99 ? 14.380 -0.906 -2.377 1.00 88.56 99 LYS A C 1
ATOM 821 O O . LYS A 1 99 ? 13.959 -1.383 -1.326 1.00 88.56 99 LYS A O 1
ATOM 826 N N . ILE A 1 100 ? 13.606 -0.175 -3.179 1.00 87.62 100 ILE A N 1
ATOM 827 C CA . ILE A 1 100 ? 12.172 0.019 -2.928 1.00 87.62 100 ILE A CA 1
ATOM 828 C C . ILE A 1 100 ? 11.409 -1.283 -3.193 1.00 87.62 100 ILE A C 1
ATOM 830 O O . ILE A 1 100 ? 10.511 -1.627 -2.425 1.00 87.62 100 ILE A O 1
ATOM 834 N N . GLU A 1 101 ? 11.773 -2.022 -4.240 1.00 89.56 101 GLU A N 1
ATOM 835 C CA . GLU A 1 101 ? 11.182 -3.321 -4.542 1.00 89.56 101 GLU A CA 1
ATOM 836 C C . GLU A 1 101 ? 11.412 -4.323 -3.413 1.00 89.56 101 GLU A C 1
ATOM 838 O O . GLU A 1 101 ? 10.450 -4.950 -2.975 1.00 89.56 101 GLU A O 1
ATOM 843 N N . ASP A 1 102 ? 12.623 -4.407 -2.864 1.00 91.25 102 ASP A N 1
ATOM 844 C CA . ASP A 1 102 ? 12.924 -5.274 -1.722 1.00 91.25 102 ASP A CA 1
ATOM 845 C C . ASP A 1 102 ? 12.030 -4.967 -0.514 1.00 91.25 102 ASP A C 1
ATOM 847 O O . ASP A 1 102 ? 11.511 -5.879 0.135 1.00 91.25 102 ASP A O 1
ATOM 851 N N . ILE A 1 103 ? 11.782 -3.682 -0.242 1.00 91.56 103 ILE A N 1
ATOM 852 C CA . ILE A 1 103 ? 10.853 -3.258 0.813 1.00 91.56 103 ILE A CA 1
ATOM 853 C C . ILE A 1 103 ? 9.431 -3.735 0.496 1.00 91.56 103 ILE A C 1
ATOM 855 O O . ILE A 1 103 ? 8.765 -4.290 1.370 1.00 91.56 103 ILE A O 1
ATOM 859 N N . ILE A 1 104 ? 8.956 -3.560 -0.740 1.00 92.81 104 ILE A N 1
ATOM 860 C CA . ILE A 1 104 ? 7.618 -4.007 -1.164 1.00 92.81 104 ILE A CA 1
ATOM 861 C C . ILE A 1 104 ? 7.485 -5.530 -1.041 1.00 92.81 104 ILE A C 1
ATOM 863 O O . ILE A 1 104 ? 6.483 -6.024 -0.522 1.00 92.81 104 ILE A O 1
ATOM 867 N N . LEU A 1 105 ? 8.497 -6.286 -1.467 1.00 93.19 105 LEU A N 1
ATOM 868 C CA . LEU A 1 105 ? 8.527 -7.741 -1.340 1.00 93.19 105 LEU A CA 1
ATOM 869 C C . LEU A 1 105 ? 8.568 -8.183 0.128 1.00 93.19 105 LEU A C 1
ATOM 871 O O . LEU A 1 105 ? 7.915 -9.163 0.482 1.00 93.19 105 LEU A O 1
ATOM 875 N N . GLY A 1 106 ? 9.278 -7.456 0.994 1.00 94.00 106 GLY A N 1
ATOM 876 C CA . GLY A 1 106 ? 9.261 -7.678 2.441 1.00 94.00 106 GLY A CA 1
ATOM 877 C C . GLY A 1 106 ? 7.893 -7.401 3.073 1.00 94.00 106 GLY A C 1
ATOM 878 O O . GLY A 1 106 ? 7.450 -8.149 3.945 1.00 94.00 106 GLY A O 1
ATOM 879 N N . LEU A 1 107 ? 7.181 -6.374 2.598 1.00 92.75 107 LEU A N 1
ATOM 880 C CA . LEU A 1 107 ? 5.813 -6.076 3.034 1.00 92.75 107 LEU A CA 1
ATOM 881 C C . LEU A 1 107 ? 4.832 -7.175 2.614 1.00 92.75 107 LEU A C 1
ATOM 883 O O . LEU A 1 107 ? 4.001 -7.575 3.425 1.00 92.75 107 LEU A O 1
ATOM 887 N N . ARG A 1 108 ? 4.954 -7.702 1.387 1.00 94.50 108 ARG A N 1
ATOM 888 C CA . ARG A 1 108 ? 4.166 -8.865 0.937 1.00 94.50 108 ARG A CA 1
ATOM 889 C C . ARG A 1 108 ? 4.382 -10.059 1.865 1.00 94.50 108 ARG A C 1
ATOM 891 O O . ARG A 1 108 ? 3.415 -10.613 2.376 1.00 94.50 108 ARG A O 1
ATOM 898 N N . ASP A 1 109 ? 5.641 -10.395 2.127 1.00 93.56 109 ASP A N 1
ATOM 899 C CA . ASP A 1 109 ? 6.034 -11.515 2.991 1.00 93.56 109 ASP A CA 1
AT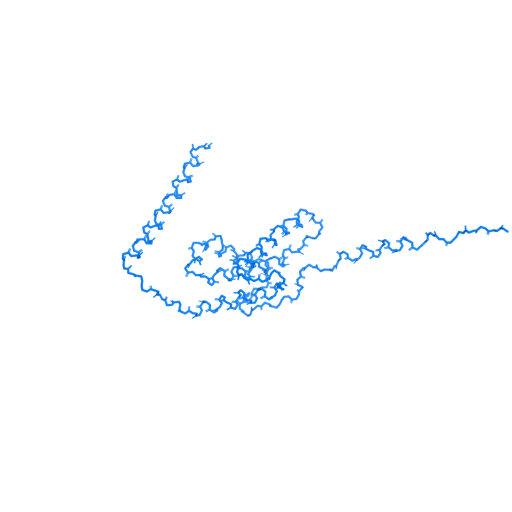OM 900 C C . ASP A 1 109 ? 5.450 -11.375 4.404 1.00 93.56 109 ASP A C 1
ATOM 902 O O . ASP A 1 109 ? 4.840 -12.299 4.937 1.00 93.56 109 ASP A O 1
ATOM 906 N N . SER A 1 110 ? 5.534 -10.166 4.968 1.00 92.00 110 SER A N 1
ATOM 907 C CA . SER A 1 110 ? 4.989 -9.832 6.292 1.00 92.00 110 SER A CA 1
ATOM 908 C C . SER A 1 110 ? 3.465 -9.989 6.376 1.00 92.00 110 SER A C 1
ATOM 910 O O . SER A 1 110 ? 2.923 -10.195 7.458 1.00 92.00 110 SER A O 1
ATOM 912 N N . LEU A 1 111 ? 2.771 -9.894 5.240 1.00 90.06 111 LEU A N 1
ATOM 913 C CA . LEU A 1 111 ? 1.326 -10.097 5.115 1.00 90.06 111 LEU A CA 1
ATOM 914 C C . LEU A 1 111 ? 0.965 -11.523 4.665 1.00 90.06 111 LEU A C 1
ATOM 916 O O . LEU A 1 111 ? -0.187 -11.784 4.321 1.00 90.06 111 LEU A O 1
ATOM 920 N N . GLY A 1 112 ? 1.933 -12.445 4.642 1.00 92.12 112 GLY A N 1
ATOM 921 C CA . GLY A 1 112 ? 1.735 -13.826 4.199 1.00 92.12 112 GLY A CA 1
ATOM 922 C C . GLY A 1 112 ? 1.504 -13.964 2.692 1.00 92.12 112 GLY A C 1
ATOM 923 O O . GLY A 1 112 ? 0.999 -14.987 2.230 1.00 92.12 112 GLY A O 1
ATOM 924 N N . MET A 1 113 ? 1.846 -12.941 1.906 1.00 94.38 113 MET A N 1
ATOM 925 C CA . MET A 1 113 ? 1.729 -12.968 0.453 1.00 94.38 113 MET A CA 1
ATOM 926 C C . MET A 1 113 ? 3.036 -13.446 -0.194 1.00 94.38 113 MET A C 1
ATOM 928 O O . MET A 1 113 ? 4.094 -12.864 0.053 1.00 94.38 113 MET A O 1
ATOM 932 N N . PRO A 1 114 ? 2.984 -14.441 -1.097 1.00 94.12 114 PRO A N 1
ATOM 933 C CA . PRO A 1 114 ? 4.157 -14.877 -1.841 1.00 94.12 114 PRO A CA 1
ATOM 934 C C . PRO A 1 114 ? 4.801 -13.741 -2.644 1.00 94.12 114 PRO A C 1
ATOM 936 O O . PRO A 1 114 ? 4.137 -13.055 -3.426 1.00 94.12 114 PRO A O 1
ATOM 939 N N . LYS A 1 115 ? 6.127 -13.602 -2.524 1.00 91.88 115 LYS A N 1
ATOM 940 C CA . LYS A 1 115 ? 6.930 -12.637 -3.302 1.00 91.88 115 LYS A CA 1
ATOM 941 C C . LYS A 1 115 ? 6.782 -12.836 -4.812 1.00 91.88 115 LYS A C 1
ATOM 943 O O . LYS A 1 115 ? 6.816 -11.864 -5.556 1.00 91.88 115 LYS A O 1
ATOM 948 N N . SER A 1 116 ? 6.540 -14.078 -5.238 1.00 90.44 116 SER A N 1
ATOM 949 C CA . SER A 1 116 ? 6.331 -14.480 -6.633 1.00 90.44 116 SER A CA 1
ATOM 950 C C . SER A 1 116 ? 5.000 -14.026 -7.239 1.00 90.44 116 SER A C 1
ATOM 952 O O . SER A 1 116 ? 4.770 -14.248 -8.426 1.00 90.44 116 SER A O 1
ATOM 954 N N . PHE A 1 117 ? 4.094 -13.424 -6.462 1.00 92.31 117 PHE A N 1
ATOM 955 C CA . PHE A 1 117 ? 2.860 -12.892 -7.028 1.00 92.31 117 PHE A CA 1
ATOM 956 C C . PHE A 1 117 ? 3.144 -11.768 -8.022 1.00 92.31 117 PHE A C 1
ATOM 958 O O . PHE A 1 117 ? 3.930 -10.854 -7.759 1.00 92.31 117 PHE A O 1
ATOM 965 N N . SER A 1 118 ? 2.426 -11.824 -9.145 1.00 91.75 118 SER A N 1
ATOM 966 C CA . SER A 1 118 ? 2.368 -10.721 -10.093 1.00 91.75 118 SER A CA 1
ATOM 967 C C . SER A 1 118 ? 1.882 -9.457 -9.384 1.00 91.75 118 SER A C 1
ATOM 969 O O . SER A 1 118 ? 1.119 -9.508 -8.408 1.00 91.75 118 SER A O 1
ATOM 971 N N . ARG A 1 119 ? 2.331 -8.304 -9.866 1.00 91.88 119 ARG A N 1
ATOM 972 C CA . ARG A 1 119 ? 1.956 -7.003 -9.323 1.00 91.88 119 ARG A CA 1
ATOM 973 C C . ARG A 1 119 ? 0.456 -6.777 -9.487 1.00 91.88 119 ARG A C 1
ATOM 975 O O . ARG A 1 119 ? -0.185 -6.379 -8.517 1.00 91.88 119 ARG A O 1
ATOM 982 N N . GLN A 1 120 ? -0.132 -7.180 -10.617 1.00 93.69 120 GLN A N 1
ATOM 983 C CA . GLN A 1 120 ? -1.585 -7.228 -10.801 1.00 93.69 120 GLN A CA 1
ATOM 984 C C . GLN A 1 120 ? -2.300 -8.008 -9.693 1.00 93.69 120 GLN A C 1
ATOM 986 O O . GLN A 1 120 ? -3.310 -7.555 -9.147 1.00 93.69 120 GLN A O 1
ATOM 991 N N . LYS A 1 121 ? -1.794 -9.200 -9.357 1.00 94.94 121 LYS A N 1
ATOM 992 C CA . LYS A 1 121 ? -2.404 -10.051 -8.334 1.00 94.94 121 LYS A CA 1
ATOM 993 C C . LYS A 1 121 ? -2.287 -9.412 -6.954 1.00 94.94 121 LYS A C 1
ATOM 995 O O . LYS A 1 121 ? -3.271 -9.405 -6.219 1.00 94.94 121 LYS A O 1
ATOM 1000 N N . ALA A 1 122 ? -1.129 -8.843 -6.624 1.00 95.81 122 ALA A N 1
ATOM 1001 C CA . ALA A 1 122 ? -0.928 -8.127 -5.368 1.00 95.81 122 ALA A CA 1
ATOM 1002 C C . ALA A 1 122 ? -1.867 -6.914 -5.245 1.00 95.81 122 ALA A C 1
ATOM 1004 O O . ALA A 1 122 ? -2.566 -6.788 -4.240 1.00 95.81 122 ALA A O 1
ATOM 1005 N N . ILE A 1 123 ? -1.964 -6.087 -6.294 1.00 96.12 123 ILE A N 1
ATOM 1006 C CA . ILE A 1 123 ? -2.892 -4.947 -6.371 1.00 96.12 123 ILE A CA 1
ATOM 1007 C C . ILE A 1 123 ? -4.328 -5.408 -6.121 1.00 96.12 123 ILE A C 1
ATOM 1009 O O . ILE A 1 123 ? -5.020 -4.823 -5.288 1.00 96.12 123 ILE A O 1
ATOM 1013 N N . ASN A 1 124 ? -4.768 -6.467 -6.806 1.00 96.12 124 ASN A N 1
ATOM 1014 C CA . ASN A 1 124 ? -6.128 -6.980 -6.668 1.00 96.12 124 ASN A CA 1
ATOM 1015 C C . ASN A 1 124 ? -6.411 -7.460 -5.245 1.00 96.12 124 ASN A C 1
ATOM 1017 O O . ASN A 1 124 ? -7.432 -7.070 -4.691 1.00 96.12 124 ASN A O 1
ATOM 1021 N N . ILE A 1 125 ? -5.504 -8.238 -4.643 1.00 96.19 125 ILE A N 1
ATOM 1022 C CA . ILE A 1 125 ? -5.648 -8.742 -3.269 1.00 96.19 125 ILE A CA 1
ATOM 1023 C C . ILE A 1 125 ? -5.736 -7.585 -2.274 1.00 96.19 125 ILE A C 1
ATOM 1025 O O . ILE A 1 125 ? -6.663 -7.544 -1.464 1.00 96.19 125 ILE A O 1
ATOM 1029 N N . TYR A 1 126 ? -4.807 -6.629 -2.334 1.00 96.81 126 TYR A N 1
ATOM 1030 C CA . TYR A 1 126 ? -4.830 -5.469 -1.446 1.00 96.81 126 TYR A CA 1
ATOM 1031 C C . TYR A 1 126 ? -6.111 -4.652 -1.622 1.00 96.81 126 TYR A C 1
ATOM 1033 O O . TYR A 1 126 ? -6.773 -4.317 -0.639 1.00 96.81 126 TYR A O 1
ATOM 1041 N N . TRP A 1 127 ? -6.503 -4.365 -2.864 1.00 96.62 127 TRP A N 1
ATOM 1042 C CA . TRP A 1 127 ? -7.682 -3.554 -3.141 1.00 96.62 127 TRP A CA 1
ATOM 1043 C C . TRP A 1 127 ? -8.976 -4.239 -2.709 1.00 96.62 127 TRP A C 1
ATOM 1045 O O . TRP A 1 127 ? -9.778 -3.631 -2.003 1.00 96.62 127 TRP A O 1
ATOM 1055 N N . SER A 1 128 ? -9.184 -5.502 -3.090 1.00 94.69 128 SER A N 1
ATOM 1056 C CA . SER A 1 128 ? -10.403 -6.241 -2.749 1.00 94.69 128 SER A CA 1
ATOM 1057 C C . SER A 1 128 ? -10.534 -6.431 -1.242 1.00 94.69 128 SER A C 1
ATOM 1059 O O . SER A 1 128 ? -11.616 -6.245 -0.692 1.00 94.69 128 SER A O 1
ATOM 1061 N N . THR A 1 129 ? -9.427 -6.733 -0.562 1.00 94.19 129 THR A N 1
ATOM 1062 C CA . THR A 1 129 ? -9.411 -6.896 0.896 1.00 94.19 129 THR A CA 1
ATOM 1063 C C . THR A 1 129 ? -9.672 -5.561 1.592 1.00 94.19 129 THR A C 1
ATOM 1065 O O . THR A 1 129 ? -10.453 -5.507 2.536 1.00 94.19 129 THR A O 1
ATOM 1068 N N . GLY A 1 130 ? -9.114 -4.454 1.089 1.00 93.88 130 GLY A N 1
ATOM 1069 C CA . GLY A 1 130 ? -9.446 -3.112 1.569 1.00 93.88 130 GLY A CA 1
ATOM 1070 C C . GLY A 1 130 ? -10.929 -2.773 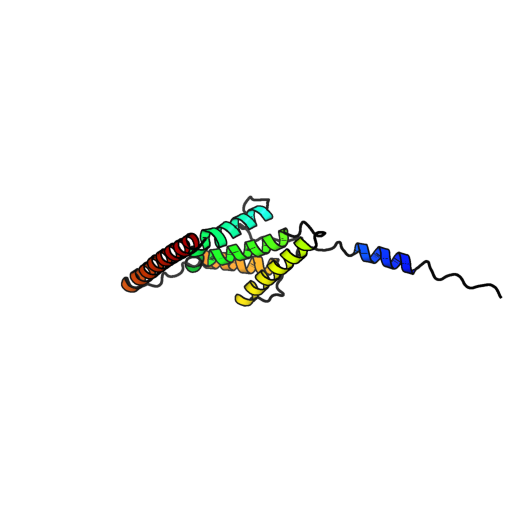1.391 1.00 93.88 130 GLY A C 1
ATOM 1071 O O . GLY A 1 130 ? -11.554 -2.260 2.314 1.00 93.88 130 GLY A O 1
ATOM 1072 N N . GLN A 1 131 ? -11.534 -3.101 0.245 1.00 93.00 131 GLN A N 1
ATOM 1073 C CA . GLN A 1 131 ? -12.977 -2.904 0.044 1.00 93.00 131 GLN A CA 1
ATOM 1074 C C . GLN A 1 131 ? -13.801 -3.748 1.017 1.00 93.00 131 GLN A C 1
ATOM 1076 O O . GLN A 1 131 ? -14.753 -3.239 1.601 1.00 93.00 131 GLN A O 1
ATOM 1081 N N . LEU A 1 132 ? -13.409 -5.005 1.237 1.00 91.12 132 LEU A N 1
ATOM 1082 C CA . LEU A 1 132 ? -14.071 -5.875 2.202 1.00 91.12 132 LEU A CA 1
ATOM 1083 C C . LEU A 1 132 ? -13.999 -5.293 3.618 1.00 91.12 132 LEU A C 1
ATOM 1085 O O . LEU A 1 132 ? -15.031 -5.182 4.266 1.00 91.12 132 LEU A O 1
ATOM 1089 N N . LEU A 1 133 ? -12.821 -4.858 4.074 1.00 89.06 133 LEU A N 1
ATOM 1090 C CA . LEU A 1 133 ? -12.649 -4.248 5.399 1.00 89.06 133 LEU A CA 1
ATOM 1091 C C . LEU A 1 133 ? -13.396 -2.921 5.544 1.00 89.06 133 LEU A C 1
ATOM 1093 O O . LEU A 1 133 ? -13.883 -2.605 6.621 1.00 89.06 133 LEU A O 1
ATOM 1097 N N . LYS A 1 134 ? -13.509 -2.149 4.462 1.00 88.50 134 LYS A N 1
ATOM 1098 C CA . LYS A 1 134 ? -14.299 -0.916 4.445 1.00 88.50 134 LYS A CA 1
ATOM 1099 C C . LYS A 1 134 ? -15.797 -1.192 4.619 1.00 88.50 134 LYS A C 1
ATOM 1101 O O . LYS A 1 134 ? -16.502 -0.367 5.194 1.00 88.50 134 LYS A O 1
ATOM 1106 N N . LEU A 1 135 ? -16.281 -2.295 4.045 1.00 84.06 135 LEU A N 1
ATOM 1107 C CA . LEU A 1 135 ? -17.687 -2.706 4.090 1.00 84.06 135 LEU A CA 1
ATOM 1108 C C . LEU A 1 135 ? -18.033 -3.471 5.360 1.00 84.06 135 LEU A C 1
ATOM 1110 O O . LEU A 1 135 ? -19.165 -3.377 5.832 1.00 84.06 135 LEU A O 1
ATOM 1114 N N . ALA A 1 136 ? -17.076 -4.223 5.896 1.00 75.25 136 ALA A N 1
ATOM 1115 C CA . ALA A 1 136 ? -17.191 -4.835 7.198 1.00 75.25 136 ALA A CA 1
ATOM 1116 C C . ALA A 1 136 ? -17.405 -3.700 8.201 1.00 75.25 136 ALA A C 1
ATOM 1118 O O . ALA A 1 136 ? -16.488 -2.941 8.510 1.00 75.25 136 ALA A O 1
ATOM 1119 N N . GLN A 1 137 ? -18.644 -3.547 8.673 1.00 56.56 137 GLN A N 1
ATOM 1120 C CA . GLN A 1 137 ? -18.911 -2.802 9.891 1.00 56.56 137 GLN A CA 1
ATOM 1121 C C . GLN A 1 137 ? -18.123 -3.533 10.968 1.00 56.56 137 GLN A C 1
ATOM 1123 O O . GLN A 1 137 ? -18.553 -4.579 11.443 1.00 56.56 137 GLN A O 1
ATOM 1128 N N . VAL A 1 138 ? -16.908 -3.060 11.245 1.00 58.91 138 VAL A N 1
ATOM 1129 C CA . VAL A 1 138 ? -16.102 -3.608 12.324 1.00 58.91 138 VAL A CA 1
ATOM 1130 C C . VAL A 1 138 ? -16.953 -3.393 13.559 1.00 58.91 138 VAL A C 1
ATOM 1132 O O . VAL A 1 138 ? -17.235 -2.245 13.915 1.00 58.91 138 VAL A O 1
ATOM 1135 N N . GLU A 1 139 ? -17.450 -4.492 14.119 1.00 49.72 139 GLU A N 1
ATOM 1136 C CA . GLU A 1 139 ? -18.146 -4.490 15.392 1.00 49.72 139 GLU A CA 1
ATOM 1137 C C . GLU A 1 139 ? -17.257 -3.685 16.333 1.00 49.72 139 GLU A C 1
ATOM 1139 O O . GLU A 1 139 ? -16.090 -4.031 16.552 1.00 49.72 139 GLU A O 1
ATOM 1144 N N . LYS A 1 140 ? -17.748 -2.518 16.768 1.00 54.09 140 LYS A N 1
ATOM 1145 C CA . LYS A 1 140 ? -17.037 -1.768 17.790 1.00 54.09 140 LYS A CA 1
ATOM 1146 C C . LYS A 1 140 ? -17.037 -2.704 18.981 1.00 54.09 140 LYS A C 1
ATOM 1148 O O . LYS A 1 140 ? -18.093 -2.923 19.563 1.00 54.09 140 LYS A O 1
ATOM 1153 N N . LEU A 1 141 ? -15.879 -3.286 19.285 1.00 58.25 141 LEU A N 1
ATOM 1154 C CA . LEU A 1 141 ? -15.681 -3.949 20.562 1.00 58.25 141 LEU A CA 1
ATOM 1155 C C . LEU A 1 141 ? -16.188 -2.959 21.607 1.00 58.25 141 LEU A C 1
ATOM 1157 O O . LEU A 1 141 ? -15.752 -1.807 21.593 1.00 58.25 141 LEU A O 1
ATOM 1161 N N . GLU A 1 142 ? -17.150 -3.361 22.432 1.00 58.28 142 GLU A N 1
ATOM 1162 C CA . GLU A 1 142 ? -17.515 -2.555 23.588 1.00 58.28 142 GLU A CA 1
ATOM 1163 C C . GLU A 1 142 ? -16.272 -2.502 24.474 1.00 58.28 142 GLU A C 1
ATOM 1165 O O . GLU A 1 142 ? -15.857 -3.480 25.098 1.00 58.28 142 GLU A O 1
ATOM 1170 N N . ILE A 1 143 ? -15.590 -1.367 24.399 1.00 66.69 143 ILE A N 1
ATOM 1171 C CA . ILE A 1 143 ? -14.481 -1.030 25.268 1.00 66.69 143 ILE A CA 1
ATOM 1172 C C . ILE A 1 143 ? -15.139 -0.341 26.456 1.00 66.69 143 ILE A C 1
ATOM 1174 O O . ILE A 1 143 ? -15.895 0.606 26.255 1.00 66.69 143 ILE A O 1
ATOM 1178 N N . ASP A 1 144 ? -14.900 -0.827 27.672 1.00 79.81 144 ASP A N 1
ATOM 1179 C CA . ASP A 1 144 ? -15.392 -0.131 28.858 1.00 79.81 144 ASP A CA 1
ATOM 1180 C C . ASP A 1 144 ? -14.788 1.291 28.949 1.00 79.81 144 ASP A C 1
ATOM 1182 O O . ASP A 1 144 ? -13.693 1.560 28.434 1.00 79.81 144 ASP A O 1
ATOM 1186 N N . ASP A 1 145 ? -15.496 2.203 29.619 1.00 85.12 145 ASP A N 1
ATOM 1187 C CA . ASP A 1 145 ? -15.107 3.615 29.756 1.00 85.12 145 ASP A CA 1
ATOM 1188 C C . ASP A 1 145 ? -13.700 3.809 30.356 1.00 85.12 145 ASP A C 1
ATOM 1190 O O . ASP A 1 145 ? -13.029 4.812 30.091 1.00 85.12 145 ASP A O 1
ATOM 1194 N N . GLU A 1 146 ? -13.241 2.885 31.204 1.00 86.75 146 GLU A N 1
ATOM 1195 C CA . GLU A 1 146 ? -11.920 2.943 31.832 1.00 86.75 146 GLU A CA 1
ATOM 1196 C C . GLU A 1 146 ? -10.828 2.645 30.804 1.00 86.75 146 GLU A C 1
ATOM 1198 O O . GLU A 1 146 ? -9.809 3.337 30.721 1.00 86.75 146 GLU A O 1
ATOM 1203 N N . ARG A 1 147 ? -11.058 1.648 29.957 1.00 78.31 147 ARG A N 1
ATOM 1204 C CA . ARG A 1 147 ? -10.142 1.240 28.902 1.00 78.31 147 ARG A CA 1
ATOM 1205 C C . ARG A 1 147 ? -10.099 2.265 27.766 1.00 78.31 147 ARG A C 1
ATOM 1207 O O . ARG A 1 147 ? -9.010 2.509 27.243 1.00 78.31 147 ARG A O 1
ATOM 1214 N N . GLU A 1 148 ? -11.206 2.941 27.453 1.00 82.69 148 GLU A N 1
ATOM 1215 C CA . GLU A 1 148 ? -11.214 4.087 26.529 1.00 82.69 148 GLU A CA 1
ATOM 1216 C C . GLU A 1 148 ? -10.401 5.269 27.089 1.00 82.69 148 GLU A C 1
ATOM 1218 O O . GLU A 1 148 ? -9.485 5.763 26.421 1.00 82.69 148 GLU A O 1
ATOM 1223 N N . LYS A 1 149 ? -10.619 5.640 28.361 1.00 88.38 149 LYS A N 1
ATOM 1224 C CA . LYS A 1 149 ? -9.805 6.660 29.052 1.00 88.38 149 LYS A CA 1
ATOM 1225 C C . LYS A 1 149 ? -8.321 6.312 29.053 1.00 88.38 149 LYS A C 1
ATOM 1227 O O . LYS A 1 149 ? -7.491 7.185 28.808 1.00 88.38 149 LYS A O 1
ATOM 1232 N N . ASN A 1 150 ? -7.976 5.050 29.297 1.00 84.31 150 ASN A N 1
ATOM 1233 C CA . ASN A 1 150 ? -6.589 4.592 29.300 1.00 84.31 150 ASN A CA 1
ATOM 1234 C C . ASN A 1 150 ? -5.946 4.705 27.910 1.00 84.31 150 ASN A C 1
ATOM 1236 O O . ASN A 1 150 ? -4.807 5.162 27.802 1.00 84.31 150 ASN A O 1
ATOM 1240 N N . ILE A 1 151 ? -6.666 4.350 26.840 1.00 82.75 151 ILE A N 1
ATOM 1241 C CA . ILE A 1 151 ? -6.185 4.520 25.460 1.00 82.75 151 ILE A CA 1
ATOM 1242 C C . ILE A 1 151 ? -5.914 6.000 25.161 1.00 82.75 151 ILE A C 1
ATOM 1244 O O . ILE A 1 151 ? -4.858 6.333 24.611 1.00 82.75 151 ILE A O 1
ATOM 1248 N N . ASP A 1 152 ? -6.819 6.894 25.551 1.00 87.00 152 ASP A N 1
ATOM 1249 C CA . ASP A 1 152 ? -6.655 8.329 25.324 1.00 87.00 152 ASP A CA 1
ATOM 1250 C C . ASP A 1 152 ? -5.521 8.931 26.155 1.00 87.00 152 ASP A C 1
ATOM 1252 O O . ASP A 1 152 ? -4.722 9.719 25.635 1.00 87.00 152 ASP A O 1
ATOM 1256 N N . LEU A 1 153 ? -5.361 8.497 27.408 1.00 92.25 153 LEU A N 1
ATOM 1257 C CA . LEU A 1 153 ? -4.238 8.900 28.250 1.00 92.25 153 LEU A CA 1
ATOM 1258 C C . LEU A 1 153 ? -2.903 8.463 27.635 1.00 92.25 153 LEU A C 1
ATOM 1260 O O . LEU A 1 153 ? -1.951 9.246 27.587 1.00 92.25 153 LEU A O 1
ATOM 1264 N N . ILE A 1 154 ? -2.835 7.235 27.110 1.00 89.38 154 ILE A N 1
ATOM 1265 C CA . ILE A 1 154 ? -1.655 6.712 26.413 1.00 89.38 154 ILE A CA 1
ATOM 1266 C C . ILE A 1 154 ? -1.367 7.542 25.157 1.00 89.38 154 ILE A C 1
ATOM 1268 O O . ILE A 1 154 ? -0.212 7.912 24.922 1.00 89.38 154 ILE A O 1
ATOM 1272 N N . ARG A 1 155 ? -2.389 7.883 24.359 1.00 85.88 155 ARG A N 1
ATOM 1273 C CA . ARG A 1 155 ? -2.233 8.733 23.164 1.00 85.88 155 ARG A CA 1
ATOM 1274 C C . ARG A 1 155 ? -1.693 10.119 23.518 1.00 85.88 155 ARG A C 1
ATOM 1276 O O . ARG A 1 155 ? -0.717 10.559 22.904 1.00 85.88 155 ARG A O 1
ATOM 1283 N N . LEU A 1 156 ? -2.284 10.782 24.513 1.00 90.19 156 LEU A N 1
ATOM 1284 C CA . LEU A 1 156 ? -1.850 12.098 24.995 1.00 90.19 156 LEU A CA 1
ATOM 1285 C C . LEU A 1 156 ? -0.415 12.053 25.523 1.00 90.19 156 LEU A C 1
ATOM 1287 O O . LEU A 1 156 ? 0.421 12.872 25.134 1.00 90.19 156 LEU A O 1
ATOM 1291 N N . THR A 1 157 ? -0.105 11.053 26.347 1.00 90.31 157 THR A N 1
ATOM 1292 C CA . THR A 1 157 ? 1.233 10.859 26.914 1.00 90.31 157 THR A CA 1
ATOM 1293 C C . THR A 1 157 ? 2.263 10.653 25.809 1.00 90.31 157 THR A C 1
ATOM 1295 O O . THR A 1 157 ? 3.280 11.346 25.777 1.00 90.31 157 THR A O 1
ATOM 1298 N N . LYS A 1 158 ? 1.980 9.782 24.832 1.00 89.38 158 LYS A N 1
ATOM 1299 C CA . LYS A 1 158 ? 2.852 9.536 23.674 1.00 89.38 158 LYS A CA 1
ATOM 1300 C C . LYS A 1 158 ? 3.085 10.805 22.849 1.00 89.38 158 LYS A C 1
ATOM 1302 O O . LYS A 1 158 ? 4.214 11.060 22.426 1.00 89.38 158 LYS A O 1
ATOM 130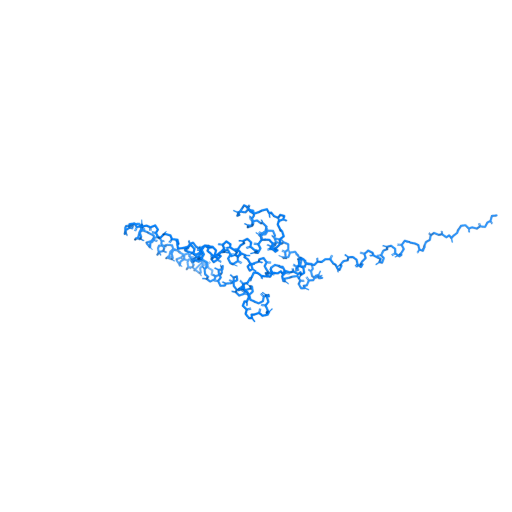7 N N . ALA A 1 159 ? 2.042 11.602 22.612 1.00 88.88 159 ALA A N 1
ATOM 1308 C CA . ALA A 1 159 ? 2.151 12.862 21.879 1.00 88.88 159 ALA A CA 1
ATOM 1309 C C . ALA A 1 159 ? 3.027 13.884 22.623 1.00 88.88 159 ALA A C 1
ATOM 1311 O O . ALA A 1 159 ? 3.913 14.491 22.012 1.00 88.88 159 ALA A O 1
ATOM 1312 N N . SER A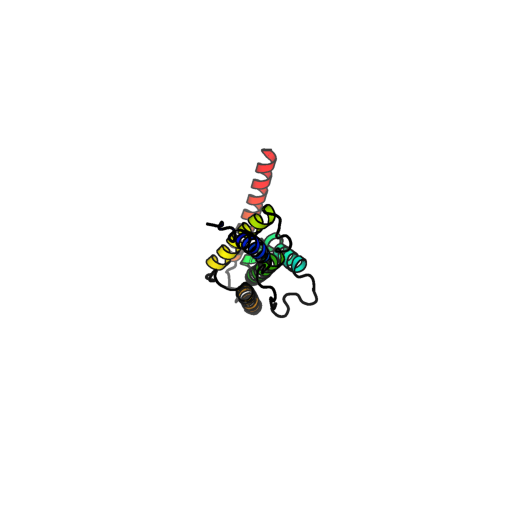 1 160 ? 2.831 14.020 23.938 1.00 90.31 160 SER A N 1
ATOM 1313 C CA . SER A 1 160 ? 3.644 14.882 24.802 1.00 90.31 160 SER A CA 1
ATOM 1314 C C . SER A 1 160 ? 5.114 14.454 24.799 1.00 90.31 160 SER A C 1
ATOM 1316 O O . SER A 1 160 ? 5.996 15.268 24.518 1.00 90.31 160 SER A O 1
ATOM 1318 N N . LEU A 1 161 ? 5.381 13.154 24.972 1.00 91.06 161 LEU A N 1
ATOM 1319 C CA . LEU A 1 161 ? 6.735 12.595 24.967 1.00 91.06 161 LEU A CA 1
ATOM 1320 C C . LEU A 1 161 ? 7.459 12.874 23.643 1.00 91.06 161 LEU A C 1
ATOM 1322 O O . LEU A 1 161 ? 8.611 13.300 23.622 1.00 91.06 161 LEU A O 1
ATOM 1326 N N . ARG A 1 162 ? 6.761 12.694 22.514 1.00 87.56 162 ARG A N 1
ATOM 1327 C CA . ARG A 1 162 ? 7.302 12.964 21.173 1.00 87.56 162 ARG A CA 1
ATOM 1328 C C . ARG A 1 162 ? 7.617 14.448 20.963 1.00 87.56 162 ARG A C 1
ATOM 1330 O O . ARG A 1 162 ? 8.567 14.771 20.253 1.00 87.56 162 ARG A O 1
ATOM 1337 N N . SER A 1 163 ? 6.819 15.341 21.548 1.00 90.44 163 SER A N 1
ATOM 1338 C CA . SER A 1 163 ? 7.056 16.788 21.519 1.00 90.44 163 SER A CA 1
ATOM 1339 C C . SER A 1 163 ? 8.278 17.171 22.356 1.00 90.44 163 SER A C 1
ATOM 1341 O O . SER A 1 163 ? 9.146 17.896 21.871 1.00 90.44 163 SER A O 1
ATOM 1343 N N . ALA A 1 164 ? 8.391 16.623 23.569 1.00 90.06 164 ALA A N 1
ATOM 1344 C CA . ALA A 1 164 ? 9.531 16.841 24.456 1.00 90.06 164 ALA A CA 1
ATOM 1345 C C . ALA A 1 164 ? 10.846 16.342 23.833 1.00 90.06 164 ALA A C 1
ATOM 1347 O O . ALA A 1 164 ? 11.812 17.096 23.773 1.00 90.06 164 ALA A O 1
ATOM 1348 N N . LEU A 1 165 ? 10.854 15.130 23.265 1.00 90.12 165 LEU A N 1
ATOM 1349 C CA . LEU A 1 165 ? 12.014 14.577 22.553 1.00 90.12 165 LEU A CA 1
ATOM 1350 C C . LEU A 1 165 ? 12.467 15.466 21.387 1.00 90.12 165 LEU A C 1
ATOM 1352 O O . LEU A 1 165 ? 13.658 15.682 21.195 1.00 90.12 165 LEU A O 1
ATOM 1356 N N . ARG A 1 166 ? 11.521 16.022 20.620 1.00 88.44 166 ARG A N 1
ATOM 1357 C CA . ARG A 1 166 ? 11.836 16.951 19.524 1.00 88.44 166 ARG A CA 1
ATOM 1358 C C . ARG A 1 166 ? 12.403 18.285 19.999 1.00 88.44 166 ARG A C 1
ATOM 1360 O O . ARG A 1 166 ? 13.145 18.896 19.238 1.00 88.44 166 ARG A O 1
ATOM 1367 N N . LYS A 1 167 ? 12.009 18.766 21.182 1.00 89.06 167 LYS A N 1
ATOM 1368 C CA . LYS A 1 167 ? 12.587 19.977 21.783 1.00 89.06 167 LYS A CA 1
ATOM 1369 C C . LYS A 1 167 ? 14.012 19.704 22.254 1.00 89.06 167 LYS A C 1
ATOM 1371 O O . LYS A 1 167 ? 14.915 20.377 21.786 1.00 89.06 167 LYS A O 1
ATOM 1376 N N . ALA A 1 168 ? 14.219 18.631 23.018 1.00 84.31 168 ALA A N 1
ATOM 1377 C CA . ALA A 1 168 ? 15.547 18.229 23.483 1.00 84.31 168 ALA A CA 1
ATOM 1378 C C . ALA A 1 168 ? 16.559 18.068 22.328 1.00 84.31 168 ALA A C 1
ATOM 1380 O O . ALA A 1 168 ? 17.653 18.606 22.390 1.00 84.31 168 ALA A O 1
ATOM 1381 N N . GLN A 1 169 ? 16.161 17.438 21.215 1.00 81.88 169 GLN A N 1
ATOM 1382 C CA . GLN A 1 169 ? 17.018 17.293 20.025 1.00 81.88 169 GLN A CA 1
ATOM 1383 C C . GLN A 1 169 ? 17.341 18.607 19.293 1.00 81.88 169 GLN A C 1
ATOM 1385 O O . GLN A 1 169 ? 18.287 18.655 18.506 1.00 81.88 169 GLN A O 1
ATOM 1390 N N . LYS A 1 170 ? 16.524 19.649 19.473 1.00 75.94 170 LYS A N 1
ATOM 1391 C CA . LYS A 1 170 ? 16.774 20.983 18.911 1.00 75.94 170 LYS A CA 1
ATOM 1392 C C . LYS A 1 170 ? 17.624 21.850 19.828 1.00 75.94 170 LYS A C 1
ATOM 1394 O O . LYS A 1 170 ? 18.293 22.728 19.315 1.00 75.94 170 LYS A O 1
ATOM 1399 N N . ASP A 1 171 ? 17.569 21.607 21.131 1.00 71.75 171 ASP A N 1
ATOM 1400 C CA . ASP A 1 171 ? 18.346 22.349 22.123 1.00 71.75 171 ASP A CA 1
ATOM 1401 C C . ASP A 1 171 ? 19.797 21.816 22.230 1.00 71.75 171 ASP A C 1
ATOM 1403 O O . ASP A 1 171 ? 20.664 22.501 22.763 1.00 71.75 171 ASP A O 1
ATOM 1407 N N . GLU A 1 172 ? 20.075 20.615 21.698 1.00 57.50 172 GLU A N 1
ATOM 1408 C CA . GLU A 1 172 ? 21.417 20.002 21.601 1.00 57.50 172 GLU A CA 1
ATOM 1409 C C . GLU A 1 172 ? 22.181 20.303 20.287 1.00 57.50 172 GLU A C 1
ATOM 1411 O O . GLU A 1 172 ? 23.341 19.905 20.170 1.00 57.50 172 GLU A O 1
ATOM 1416 N N . ASN A 1 173 ? 21.573 20.988 19.305 1.00 48.78 173 ASN A N 1
ATOM 1417 C CA . ASN A 1 173 ? 22.209 21.406 18.037 1.00 48.78 173 ASN A CA 1
ATOM 1418 C C . ASN A 1 173 ? 22.297 22.930 17.929 1.00 48.78 173 ASN A C 1
ATOM 1420 O O . ASN A 1 173 ? 23.287 23.413 17.336 1.00 48.78 173 ASN A O 1
#

Radius of gyration: 25.39 Å; chains: 1; bounding box: 68×47×83 Å

Secondary structure (DSSP, 8-state):
-------SSSHHHHHHHTTTTS-S-SS-SS--PPTTSSTT---HHHHHHHHHIIIIIISGGGTTT-HHHHHHHHHHHHHHHHHTTT--S-HHHHHHHHHHHHHHHHHHHHTT--TTS-HHHHHHHHHHHHHHHHHS--------HHHHHHHHHHHHHHHHHHHHHHHHHHH--

Foldseek 3Di:
DDDDDDPDDPVVVVVVVVVVVLDDDQADPDQDADPPLQVPDPDLQVSLVVLLCVCVPVVVVCCVVQVLSVLSNLLSLLSNLSVLPPDPPDPVSVVVSVVSLVVNLVVCVVVVHHSPDGSSRSSCVSNVVSVVSVPPPPPPDPDPPVRVVVVVVVVVVVVVVVVVVVVVVVVVD

Sequence (173 aa):
MKKIKITLFSTILLFIYNQSFAAEWCYERDLNYPPGMFGQFNDKLKTSSNQINKYFKFGKELLSEKPERMLFGLAYLEVLMNELCFDRHSVAAQQSREKIEDIILGLRDSLGMPKSFSRQKAINIYWSTGQLLKLAQVEKLEIDDEREKNIDLIRLTKASLRSALRKAQKDEN